Protein AF-A0AAU0MV41-F1 (afdb_monomer_lite)

pLDDT: mean 70.72, std 9.9, range [46.59, 86.69]

Radius of gyration: 27.62 Å; chains: 1; bounding box: 76×23×62 Å

Foldseek 3Di:
DCVPVVVVVVVVVVVVVPDDPPPPPPPPVCPVVVVVVVCCCLPVVVVVVVVVVLVVLVVCQVVPDDDPSPVVSVVVVVVVVVVVCCVVVVVVVVVVVVPDDD

Sequence (102 aa):
MNRAVQFAGAIGLGLLIAGPAHAAGSGMPWEGPLDQILTSIEGPVARIVAVIIITLTGLTLAFGETSGGMRKLIQIVFGLSIAFAATSFFLTFFSFGGGALI

Secondary structure (DSSP, 8-state):
--HHHHHHHHHHHHHHH-----TT----TTHHHHHHHHHHIIIIIHHHHHHHHHHHHHHHHHHS-TTTHHHHHHHHHHHHHHHHHHHHHHHHHHHHTT-S--

Structure (mmCIF, N/CA/C/O backbone):
data_AF-A0AAU0MV41-F1
#
_entry.id   AF-A0AAU0MV41-F1
#
loop_
_atom_site.group_PDB
_atom_site.id
_atom_site.type_symbol
_atom_site.label_atom_id
_atom_site.label_alt_id
_atom_site.label_comp_id
_atom_site.label_asym_id
_atom_site.label_entity_id
_atom_site.label_seq_id
_atom_site.pdbx_PDB_ins_code
_atom_site.Cartn_x
_atom_site.Cartn_y
_atom_site.Cartn_z
_atom_site.occupancy
_atom_site.B_iso_or_equiv
_atom_site.auth_seq_id
_atom_site.auth_comp_id
_atom_site.auth_asym_id
_atom_site.auth_atom_id
_atom_site.pdbx_PDB_model_num
ATOM 1 N N . MET A 1 1 ? 53.213 11.465 -45.317 1.00 55.00 1 MET A N 1
ATOM 2 C CA . MET A 1 1 ? 52.068 10.536 -45.177 1.00 55.00 1 MET A CA 1
ATOM 3 C C . MET A 1 1 ? 52.132 9.831 -43.811 1.00 55.00 1 MET A C 1
ATOM 5 O O . MET A 1 1 ? 52.226 8.622 -43.707 1.00 55.00 1 MET A O 1
ATOM 9 N N . ASN A 1 2 ? 52.417 10.584 -42.751 1.00 56.00 2 ASN A N 1
ATOM 10 C CA . ASN A 1 2 ? 51.461 11.096 -41.756 1.00 56.00 2 ASN A CA 1
ATOM 11 C C . ASN A 1 2 ? 51.056 10.006 -40.753 1.00 56.00 2 ASN A C 1
ATOM 13 O O . ASN A 1 2 ? 49.947 9.492 -40.797 1.00 56.00 2 ASN A O 1
ATOM 17 N N . ARG A 1 3 ? 51.967 9.708 -39.811 1.00 65.62 3 ARG A N 1
ATOM 18 C CA . ARG A 1 3 ? 51.749 8.810 -38.656 1.00 65.62 3 ARG A CA 1
ATOM 19 C C . ARG A 1 3 ? 50.436 9.128 -37.923 1.00 65.62 3 ARG A C 1
ATOM 21 O O . ARG A 1 3 ? 49.754 8.223 -37.469 1.00 65.62 3 ARG A O 1
ATOM 28 N N . ALA A 1 4 ? 50.037 10.402 -37.908 1.00 70.19 4 ALA A N 1
ATOM 29 C CA . ALA A 1 4 ? 48.747 10.867 -37.398 1.00 70.19 4 ALA A CA 1
ATOM 30 C C . ALA A 1 4 ? 47.529 10.201 -38.072 1.00 70.19 4 ALA A C 1
ATOM 32 O O . ALA A 1 4 ? 46.570 9.865 -37.388 1.00 70.19 4 ALA A O 1
ATOM 33 N N . VAL A 1 5 ? 47.575 9.950 -39.385 1.00 76.38 5 VAL A N 1
ATOM 34 C CA . VAL A 1 5 ? 46.487 9.291 -40.132 1.00 76.38 5 VAL A CA 1
ATOM 35 C C . VAL A 1 5 ? 46.400 7.806 -39.772 1.00 76.38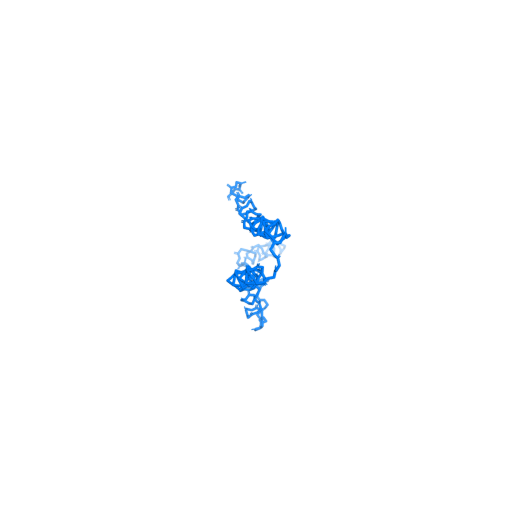 5 VAL A C 1
ATOM 37 O O . VAL A 1 5 ? 45.305 7.264 -39.678 1.00 76.38 5 VAL A O 1
ATOM 40 N N . GLN A 1 6 ? 47.535 7.157 -39.494 1.00 75.38 6 GLN A N 1
ATOM 41 C CA . GLN A 1 6 ? 47.558 5.762 -39.041 1.00 75.38 6 GLN A CA 1
ATOM 42 C C . GLN A 1 6 ? 46.995 5.615 -37.620 1.00 75.38 6 GLN A C 1
ATOM 44 O O . GLN A 1 6 ? 46.202 4.711 -37.373 1.00 75.38 6 GLN A O 1
ATOM 49 N N . PHE A 1 7 ? 47.336 6.531 -36.706 1.00 75.44 7 PHE A N 1
ATOM 50 C CA . PHE A 1 7 ? 46.754 6.550 -35.358 1.00 75.44 7 PHE A CA 1
ATOM 51 C C . PHE A 1 7 ? 45.255 6.866 -35.378 1.00 75.44 7 PHE A C 1
ATOM 53 O O . PHE A 1 7 ? 44.482 6.189 -34.704 1.00 75.44 7 PHE A O 1
ATOM 60 N N . ALA A 1 8 ? 44.830 7.837 -36.191 1.00 77.69 8 ALA A N 1
ATOM 61 C CA . ALA A 1 8 ? 43.415 8.158 -36.361 1.00 77.69 8 ALA A CA 1
ATOM 62 C C . ALA A 1 8 ? 42.627 6.975 -36.949 1.00 77.69 8 ALA A C 1
ATOM 64 O O . ALA A 1 8 ? 41.535 6.668 -36.476 1.00 77.69 8 ALA A O 1
ATOM 65 N N . GLY A 1 9 ? 43.208 6.265 -37.924 1.00 80.12 9 GLY A N 1
ATOM 66 C CA . GLY A 1 9 ? 42.621 5.053 -38.495 1.00 80.12 9 GLY A CA 1
ATOM 67 C C . GLY A 1 9 ? 42.475 3.921 -37.474 1.00 80.12 9 GLY A C 1
ATOM 68 O O . GLY A 1 9 ? 41.427 3.284 -37.420 1.00 80.12 9 GLY A O 1
ATOM 69 N N . ALA A 1 10 ? 43.480 3.705 -36.621 1.00 78.00 10 ALA A N 1
ATOM 70 C CA . ALA A 1 10 ? 43.435 2.677 -35.579 1.00 78.00 10 ALA A CA 1
ATOM 71 C C . ALA A 1 10 ? 42.376 2.969 -34.500 1.00 78.00 10 ALA A C 1
ATOM 73 O O . ALA A 1 10 ? 41.664 2.059 -34.080 1.00 78.00 10 ALA A O 1
ATOM 74 N N . ILE A 1 11 ? 42.230 4.233 -34.088 1.00 80.12 11 ILE A N 1
ATOM 75 C CA . ILE A 1 11 ? 41.196 4.651 -33.128 1.00 80.12 11 ILE A CA 1
ATOM 76 C C . ILE A 1 11 ? 39.802 4.525 -33.751 1.00 80.12 11 ILE A C 1
ATOM 78 O O . ILE A 1 11 ? 38.899 3.977 -33.123 1.00 80.12 11 ILE A O 1
ATOM 82 N N . GLY A 1 12 ? 39.634 4.979 -34.997 1.00 78.50 12 GLY A N 1
ATOM 83 C CA . GLY A 1 12 ? 38.367 4.866 -35.720 1.00 78.50 12 GLY A CA 1
ATOM 84 C C . GLY A 1 12 ? 37.921 3.414 -35.890 1.00 78.50 12 GLY A C 1
ATOM 85 O O . GLY A 1 12 ? 36.760 3.096 -35.653 1.00 78.50 12 GLY A O 1
ATOM 86 N N . LEU A 1 13 ? 38.852 2.511 -36.213 1.00 77.50 13 LEU A N 1
ATOM 87 C CA . LEU A 1 13 ? 38.562 1.081 -36.296 1.00 77.50 13 LEU A CA 1
ATOM 88 C C . LEU A 1 13 ? 38.235 0.485 -34.917 1.00 77.50 13 LEU A C 1
ATOM 90 O O . LEU A 1 13 ? 37.282 -0.277 -34.799 1.00 77.50 13 LEU A O 1
ATOM 94 N N . GLY A 1 14 ? 38.960 0.874 -33.863 1.00 70.94 14 GLY A N 1
ATOM 95 C CA . GLY A 1 14 ? 38.674 0.446 -32.489 1.00 70.94 14 GLY A CA 1
ATOM 96 C C . GLY A 1 14 ? 37.279 0.851 -32.004 1.00 70.94 14 GLY A C 1
ATOM 97 O O . GLY A 1 14 ? 36.625 0.068 -31.323 1.00 70.94 14 GLY A O 1
ATOM 98 N N . LEU A 1 15 ? 36.787 2.024 -32.412 1.00 71.50 15 LEU A N 1
ATOM 99 C CA . LEU A 1 15 ? 35.431 2.490 -32.101 1.00 71.50 15 LEU A CA 1
ATOM 100 C C . LEU A 1 15 ? 34.345 1.736 -32.880 1.00 71.50 15 LEU A C 1
ATOM 102 O O . LEU A 1 15 ? 33.258 1.535 -32.353 1.00 71.50 15 LEU A O 1
ATOM 106 N N . LEU A 1 16 ? 34.634 1.281 -34.102 1.00 73.38 16 LEU A N 1
ATOM 107 C CA . LEU A 1 16 ? 33.700 0.468 -34.892 1.00 73.38 16 LEU A CA 1
ATOM 108 C C . LEU A 1 16 ? 33.584 -0.975 -34.373 1.00 73.38 16 LEU A C 1
ATOM 110 O O . LEU A 1 16 ? 32.579 -1.633 -34.629 1.00 73.38 16 LEU A O 1
ATOM 114 N N . ILE A 1 17 ? 34.596 -1.463 -33.644 1.00 68.69 17 ILE A N 1
ATOM 115 C CA . ILE A 1 17 ? 34.610 -2.794 -33.009 1.00 68.69 17 ILE A CA 1
ATOM 116 C C . ILE A 1 17 ? 34.201 -2.710 -31.524 1.00 68.69 17 ILE A C 1
ATOM 118 O O . ILE A 1 17 ? 33.943 -3.732 -30.886 1.00 68.69 17 ILE A O 1
ATOM 122 N N . ALA A 1 18 ? 34.106 -1.502 -30.960 1.00 62.59 18 ALA A N 1
ATOM 123 C CA . ALA A 1 18 ? 33.584 -1.274 -29.620 1.00 62.59 18 ALA A CA 1
ATOM 124 C C . ALA A 1 18 ? 32.071 -1.544 -29.608 1.00 62.59 18 ALA A C 1
ATOM 126 O O . ALA A 1 18 ? 31.249 -0.652 -29.801 1.00 62.59 18 ALA A O 1
ATOM 127 N N . GLY A 1 19 ? 31.702 -2.809 -29.395 1.00 63.28 19 GLY A N 1
ATOM 128 C CA . GLY A 1 19 ? 30.342 -3.178 -29.021 1.00 63.28 19 GLY A CA 1
ATOM 129 C C . GLY A 1 19 ? 29.918 -2.464 -27.730 1.00 63.28 19 GLY A C 1
ATOM 130 O O . GLY A 1 19 ? 30.772 -1.936 -27.009 1.00 63.28 19 GLY A O 1
ATOM 131 N N . PRO A 1 20 ? 28.612 -2.435 -27.415 1.00 62.16 20 PRO A N 1
ATOM 132 C CA . PRO A 1 20 ? 28.133 -1.818 -26.187 1.00 62.16 20 PRO A CA 1
ATOM 133 C C . PRO A 1 20 ? 28.884 -2.424 -24.999 1.00 62.16 20 PRO A C 1
ATOM 135 O O . PRO A 1 20 ? 28.791 -3.619 -24.726 1.00 62.16 20 PRO A O 1
ATOM 138 N N . ALA A 1 21 ? 29.666 -1.608 -24.295 1.00 54.03 21 ALA A N 1
ATOM 139 C CA . ALA A 1 21 ? 30.174 -1.989 -22.994 1.00 54.03 21 ALA A CA 1
ATOM 140 C C . ALA A 1 21 ? 28.966 -1.985 -22.054 1.00 54.03 21 ALA A C 1
ATOM 142 O O . ALA A 1 21 ? 28.426 -0.923 -21.746 1.00 54.03 21 ALA A O 1
ATOM 143 N N . HIS A 1 22 ? 28.511 -3.169 -21.640 1.00 54.25 22 HIS A N 1
ATOM 144 C CA . HIS A 1 22 ? 27.471 -3.341 -20.626 1.00 54.25 22 HIS A CA 1
ATOM 145 C C . HIS A 1 22 ? 28.001 -2.859 -19.263 1.00 54.25 22 HIS A C 1
ATOM 147 O O . HIS A 1 22 ? 28.271 -3.643 -18.357 1.00 54.25 22 HIS A O 1
ATOM 153 N N . ALA A 1 23 ? 28.172 -1.550 -19.105 1.00 54.78 23 ALA A N 1
ATOM 154 C CA . ALA A 1 23 ? 28.497 -0.901 -17.844 1.00 54.78 23 ALA A CA 1
ATOM 155 C C . ALA A 1 23 ? 27.209 -0.647 -17.042 1.00 54.78 23 ALA A C 1
ATOM 157 O O . ALA A 1 23 ? 26.863 0.487 -16.741 1.00 54.78 23 ALA A O 1
ATOM 158 N N . ALA A 1 24 ? 26.485 -1.732 -16.761 1.00 51.59 24 ALA A N 1
ATOM 159 C CA . ALA A 1 24 ? 25.463 -1.857 -15.714 1.00 51.59 24 ALA A CA 1
ATOM 160 C C . ALA A 1 24 ? 25.147 -3.346 -15.448 1.00 51.59 24 ALA A C 1
ATOM 162 O O . ALA A 1 24 ? 24.019 -3.723 -15.163 1.00 51.59 24 ALA A O 1
ATOM 163 N N . GLY A 1 25 ? 26.144 -4.222 -15.605 1.00 52.56 25 GLY A N 1
ATOM 164 C CA . GLY A 1 25 ? 26.108 -5.602 -15.126 1.00 52.56 25 GLY A CA 1
ATOM 165 C C . GLY A 1 25 ? 26.911 -5.723 -13.835 1.00 52.56 25 GLY A C 1
ATOM 166 O O . GLY A 1 25 ? 27.860 -6.502 -13.781 1.00 52.56 25 GLY A O 1
ATOM 167 N N . SER A 1 26 ? 26.625 -4.910 -12.814 1.00 53.94 26 SER A N 1
ATOM 168 C CA . SER A 1 26 ? 27.254 -5.095 -11.503 1.00 53.94 26 SER A CA 1
ATOM 169 C C . SER A 1 26 ? 26.536 -6.229 -10.790 1.00 53.94 26 SER A C 1
ATOM 171 O O . SER A 1 26 ? 25.673 -5.985 -9.965 1.00 53.94 26 SER A O 1
ATOM 173 N N . GLY A 1 27 ? 26.881 -7.466 -11.160 1.00 56.69 27 GLY A N 1
ATOM 174 C CA . GLY A 1 27 ? 26.350 -8.715 -10.620 1.00 56.69 27 GLY A CA 1
ATOM 175 C C . GLY A 1 27 ? 26.544 -8.854 -9.114 1.00 56.69 27 GLY A C 1
ATOM 176 O O . GLY A 1 27 ? 27.358 -9.643 -8.637 1.00 56.69 27 GLY A O 1
ATOM 177 N N . MET A 1 28 ? 25.774 -8.090 -8.359 1.00 60.56 28 MET A N 1
ATOM 178 C CA . MET A 1 28 ? 25.602 -8.267 -6.941 1.00 60.56 28 MET A CA 1
ATOM 179 C C . MET A 1 28 ? 24.605 -9.418 -6.774 1.00 60.56 28 MET A C 1
ATOM 181 O O . MET A 1 28 ? 23.459 -9.296 -7.202 1.00 60.56 28 MET A O 1
ATOM 185 N N . PRO A 1 29 ? 24.999 -10.561 -6.180 1.00 64.69 29 PRO A N 1
ATOM 186 C CA . PRO A 1 29 ? 24.137 -11.745 -6.093 1.00 64.69 29 PRO A CA 1
ATOM 187 C C . PRO A 1 29 ? 22.846 -11.502 -5.295 1.00 64.69 29 PRO A C 1
ATOM 189 O O . PRO A 1 29 ? 21.936 -12.323 -5.337 1.00 64.69 29 PRO A O 1
ATOM 192 N N . TRP A 1 30 ? 22.764 -10.380 -4.578 1.00 71.44 30 TRP A N 1
ATOM 193 C CA . TRP A 1 30 ? 21.583 -9.905 -3.867 1.00 71.44 30 TRP A CA 1
ATOM 194 C C . TRP A 1 30 ? 20.682 -8.984 -4.696 1.00 71.44 30 TRP A C 1
ATOM 196 O O . TRP A 1 30 ? 19.526 -8.829 -4.335 1.00 71.44 30 TRP A O 1
ATOM 206 N N . GLU A 1 31 ? 21.146 -8.401 -5.799 1.00 68.88 31 GLU A N 1
ATOM 207 C CA . GLU A 1 31 ? 20.361 -7.445 -6.591 1.00 68.88 31 GLU A CA 1
ATOM 208 C C . GLU A 1 31 ? 19.156 -8.129 -7.249 1.00 68.88 31 GLU A C 1
ATOM 210 O O . GLU A 1 31 ? 18.036 -7.659 -7.102 1.00 68.88 31 GLU A O 1
ATOM 215 N N . GLY A 1 32 ? 19.348 -9.317 -7.834 1.00 75.81 32 GLY A N 1
ATOM 216 C CA . GLY A 1 32 ? 18.246 -10.130 -8.367 1.00 75.81 32 GLY A CA 1
ATOM 217 C C . GLY A 1 32 ? 17.203 -10.520 -7.304 1.00 75.81 32 GLY A C 1
ATOM 218 O O . GLY A 1 32 ? 16.012 -10.291 -7.511 1.00 75.81 32 GLY A O 1
ATOM 219 N N . PRO A 1 33 ? 17.611 -11.080 -6.148 1.00 71.56 33 PRO A N 1
ATOM 220 C CA . PRO A 1 33 ? 16.700 -11.343 -5.035 1.00 71.56 33 PRO A CA 1
ATOM 221 C C . PRO A 1 33 ? 15.994 -10.096 -4.486 1.00 71.56 33 PRO A C 1
ATOM 223 O O . PRO A 1 33 ? 14.808 -10.161 -4.171 1.00 71.56 33 PRO A O 1
ATOM 226 N N . LEU A 1 34 ? 16.684 -8.959 -4.374 1.00 73.94 34 LEU A N 1
ATOM 227 C CA . LEU A 1 34 ? 16.089 -7.712 -3.887 1.00 73.94 34 LEU A CA 1
ATOM 228 C C . LEU A 1 34 ? 15.081 -7.133 -4.884 1.00 73.94 34 LEU A C 1
ATOM 230 O O . LEU A 1 34 ? 14.026 -6.669 -4.463 1.00 73.94 34 LEU A O 1
ATOM 234 N N . ASP A 1 35 ? 15.346 -7.232 -6.184 1.00 72.19 35 ASP A N 1
ATOM 235 C CA . ASP A 1 35 ? 14.435 -6.767 -7.232 1.00 72.19 35 ASP A CA 1
ATOM 236 C C . ASP A 1 35 ? 13.167 -7.638 -7.306 1.00 72.19 35 ASP A C 1
ATOM 238 O O . ASP A 1 35 ? 12.047 -7.143 -7.451 1.00 72.19 35 ASP A O 1
ATOM 242 N N . GLN A 1 36 ? 13.302 -8.948 -7.065 1.00 69.94 36 GLN A N 1
ATOM 243 C CA . GLN A 1 36 ? 12.156 -9.848 -6.887 1.00 69.94 36 GLN A CA 1
ATOM 244 C C . GLN A 1 36 ? 11.329 -9.504 -5.643 1.00 69.94 36 GLN A C 1
ATOM 246 O O . GLN A 1 36 ? 10.100 -9.609 -5.680 1.00 69.94 36 GLN A O 1
ATOM 251 N N . ILE A 1 37 ? 11.974 -9.088 -4.549 1.00 72.38 37 ILE A N 1
ATOM 252 C CA . ILE A 1 37 ? 11.287 -8.641 -3.332 1.00 72.38 37 ILE A CA 1
ATOM 253 C C . ILE A 1 37 ? 10.547 -7.329 -3.597 1.00 72.38 37 ILE A C 1
ATOM 255 O O . ILE A 1 37 ? 9.367 -7.243 -3.263 1.00 72.38 37 ILE A O 1
ATOM 259 N N . LEU A 1 38 ? 11.187 -6.351 -4.243 1.00 70.00 38 LEU A N 1
ATOM 260 C CA . LEU A 1 38 ? 10.553 -5.091 -4.637 1.00 70.00 38 LEU A CA 1
ATOM 261 C C . LEU A 1 38 ? 9.344 -5.347 -5.542 1.00 70.00 38 LEU A C 1
ATOM 263 O O . LEU A 1 38 ? 8.236 -4.948 -5.199 1.00 70.00 38 LEU A O 1
ATOM 267 N N . THR A 1 39 ? 9.508 -6.138 -6.604 1.00 69.12 39 THR A N 1
ATOM 268 C CA . THR A 1 39 ? 8.418 -6.483 -7.534 1.00 69.12 39 THR A CA 1
ATOM 269 C C . THR A 1 39 ? 7.291 -7.264 -6.847 1.00 69.12 39 THR A C 1
ATOM 271 O O . THR A 1 39 ? 6.112 -7.096 -7.164 1.00 69.12 39 THR A O 1
ATOM 274 N N . SER A 1 40 ? 7.619 -8.124 -5.878 1.00 68.50 40 SER A N 1
ATOM 275 C CA . SER A 1 40 ? 6.617 -8.889 -5.129 1.00 68.50 40 SER A CA 1
ATOM 276 C C . SER A 1 40 ? 5.831 -8.005 -4.168 1.00 68.50 40 SER A C 1
ATOM 278 O O . SER A 1 40 ? 4.607 -8.138 -4.089 1.00 68.50 40 SER A O 1
ATOM 280 N N . ILE A 1 41 ? 6.522 -7.101 -3.467 1.00 64.69 41 ILE A N 1
ATOM 281 C CA . ILE A 1 41 ? 5.927 -6.116 -2.560 1.00 64.69 41 ILE A CA 1
ATOM 282 C C . ILE A 1 41 ? 5.050 -5.143 -3.344 1.00 64.69 41 ILE A C 1
ATOM 284 O O . ILE A 1 41 ? 3.928 -4.889 -2.920 1.00 64.69 41 ILE A O 1
ATOM 288 N N . GLU A 1 42 ? 5.509 -4.662 -4.497 1.00 64.56 42 GLU A N 1
ATOM 289 C CA . GLU A 1 42 ? 4.754 -3.746 -5.355 1.00 64.56 42 GLU A CA 1
ATOM 290 C C . GLU A 1 42 ? 3.594 -4.437 -6.092 1.00 64.56 42 GLU A C 1
ATOM 292 O O . GLU A 1 42 ? 2.568 -3.812 -6.358 1.00 64.56 42 GLU A O 1
ATOM 297 N N . GLY A 1 43 ? 3.708 -5.735 -6.385 1.00 74.00 43 GLY A N 1
ATOM 298 C CA . GLY A 1 43 ? 2.708 -6.495 -7.133 1.00 74.00 43 GLY A CA 1
ATOM 299 C C . GLY A 1 43 ? 1.831 -7.422 -6.267 1.00 74.00 43 GLY A C 1
ATOM 300 O O . GLY A 1 43 ? 0.896 -6.955 -5.604 1.00 74.00 43 GLY A O 1
ATOM 301 N N . PRO A 1 44 ? 2.028 -8.757 -6.311 1.00 77.44 44 PRO A N 1
ATOM 302 C CA . PRO A 1 44 ? 1.116 -9.727 -5.692 1.00 77.44 44 PRO A CA 1
ATOM 303 C C . PRO A 1 44 ? 0.933 -9.571 -4.177 1.00 77.44 44 PRO A C 1
ATOM 305 O O . PRO A 1 44 ? -0.168 -9.797 -3.670 1.00 77.44 44 PRO A O 1
ATOM 308 N N . VAL A 1 45 ? 1.981 -9.177 -3.447 1.00 82.81 45 VAL A N 1
ATOM 309 C CA . VAL A 1 45 ? 1.946 -9.092 -1.980 1.00 82.81 45 VAL A CA 1
ATOM 310 C C . VAL A 1 45 ? 1.129 -7.885 -1.523 1.00 82.81 45 VAL A C 1
ATOM 312 O O . VAL A 1 45 ? 0.254 -8.059 -0.674 1.00 82.81 45 VAL A O 1
ATOM 315 N N . ALA A 1 46 ? 1.310 -6.698 -2.123 1.00 80.38 46 ALA A N 1
ATOM 316 C CA . ALA A 1 46 ? 0.472 -5.529 -1.824 1.00 80.38 46 ALA A CA 1
ATOM 317 C C . ALA A 1 46 ? -1.021 -5.825 -2.019 1.00 80.38 46 ALA A C 1
ATOM 319 O O . ALA A 1 46 ? -1.849 -5.449 -1.184 1.00 80.38 46 ALA A O 1
ATOM 320 N N . ARG A 1 47 ? -1.371 -6.564 -3.081 1.00 75.25 47 ARG A N 1
ATOM 321 C CA . ARG A 1 47 ? -2.757 -6.974 -3.341 1.00 75.25 47 ARG A CA 1
ATOM 322 C C . ARG A 1 47 ? -3.313 -7.854 -2.220 1.00 75.25 47 ARG A C 1
ATOM 324 O O . ARG A 1 47 ? -4.431 -7.618 -1.766 1.00 75.25 47 ARG A O 1
ATOM 331 N N . ILE A 1 48 ? -2.551 -8.845 -1.759 1.00 82.00 48 ILE A N 1
ATOM 332 C CA . ILE A 1 48 ? -2.981 -9.745 -0.678 1.00 82.00 48 ILE A CA 1
ATOM 333 C C . ILE A 1 48 ? -3.131 -8.975 0.643 1.00 82.00 48 ILE A C 1
ATOM 335 O O . ILE A 1 48 ? -4.139 -9.135 1.331 1.00 82.00 48 ILE A O 1
ATOM 339 N N . VAL A 1 49 ? -2.187 -8.088 0.972 1.00 83.31 49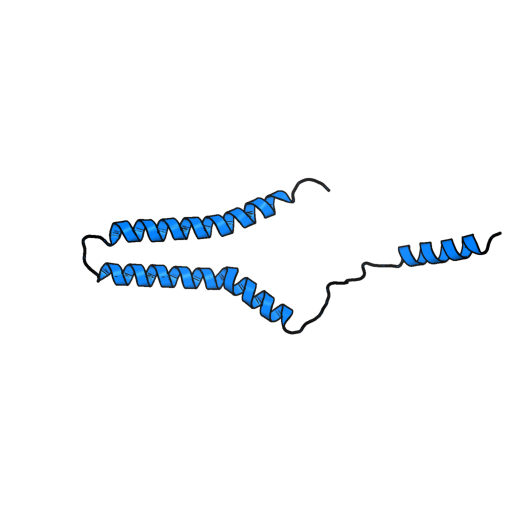 VAL A N 1
ATOM 340 C CA . VAL A 1 49 ? -2.244 -7.257 2.189 1.00 83.31 49 VAL A CA 1
ATOM 341 C C . VAL A 1 49 ? -3.465 -6.331 2.177 1.00 83.31 49 VAL A C 1
ATOM 343 O O . VAL A 1 49 ? -4.166 -6.232 3.186 1.00 83.31 49 VAL A O 1
ATOM 346 N N . ALA A 1 50 ? -3.784 -5.716 1.034 1.00 78.81 50 ALA A N 1
ATOM 347 C CA . ALA A 1 50 ? -4.984 -4.894 0.884 1.00 78.81 50 ALA A CA 1
ATOM 348 C C . ALA A 1 50 ? -6.271 -5.696 1.159 1.00 78.81 50 ALA A C 1
ATOM 350 O O . ALA A 1 50 ? -7.136 -5.240 1.909 1.00 78.81 50 ALA A O 1
ATOM 351 N N . VAL A 1 51 ? -6.377 -6.915 0.619 1.00 84.81 51 VAL A N 1
ATOM 352 C CA . VAL A 1 51 ? -7.531 -7.804 0.852 1.00 84.81 51 VAL A CA 1
ATOM 353 C C . VAL A 1 51 ? -7.655 -8.189 2.331 1.00 84.81 51 VAL A C 1
ATOM 355 O O . VAL A 1 51 ? -8.765 -8.186 2.871 1.00 84.81 51 VAL A O 1
ATOM 358 N N . ILE A 1 52 ? -6.537 -8.461 3.014 1.00 86.69 52 ILE A N 1
ATOM 359 C CA . ILE A 1 52 ? -6.524 -8.771 4.453 1.00 86.69 52 ILE A CA 1
ATOM 360 C C . ILE A 1 52 ? -7.049 -7.585 5.271 1.00 86.69 52 ILE A C 1
ATOM 362 O O . ILE A 1 52 ? -7.942 -7.769 6.098 1.00 86.69 52 ILE A O 1
ATOM 366 N N . ILE A 1 53 ? -6.552 -6.368 5.021 1.00 85.00 53 ILE A N 1
ATOM 367 C CA . ILE A 1 53 ? -6.979 -5.160 5.746 1.00 85.00 53 ILE A CA 1
ATOM 368 C C . ILE A 1 53 ? -8.479 -4.912 5.553 1.00 85.00 53 ILE A C 1
ATOM 370 O O . ILE A 1 53 ? -9.187 -4.663 6.531 1.00 85.00 53 ILE A O 1
ATOM 374 N N . ILE A 1 54 ? -8.983 -5.022 4.320 1.00 82.44 54 ILE A N 1
ATOM 375 C CA . ILE A 1 54 ? -10.414 -4.858 4.022 1.00 82.44 54 ILE A CA 1
ATOM 376 C C . ILE A 1 54 ? -11.244 -5.908 4.767 1.00 82.44 54 ILE A C 1
ATOM 378 O O . ILE A 1 54 ? -12.256 -5.566 5.376 1.00 82.44 54 ILE A O 1
ATOM 382 N N . THR A 1 55 ? -10.802 -7.166 4.768 1.00 85.38 55 THR A N 1
ATOM 383 C CA . THR A 1 55 ? -11.514 -8.267 5.434 1.00 85.38 55 THR A CA 1
ATOM 384 C C . THR A 1 55 ? -11.565 -8.066 6.947 1.00 85.38 55 THR A C 1
ATOM 386 O O . THR A 1 55 ? -12.632 -8.177 7.548 1.00 85.38 55 THR A O 1
ATOM 389 N N . LEU A 1 56 ? -10.437 -7.704 7.568 1.00 85.62 56 LEU A N 1
ATOM 390 C CA . LEU A 1 56 ? -10.366 -7.421 9.003 1.00 85.62 56 LEU A CA 1
ATOM 391 C C . LEU A 1 56 ? -11.211 -6.207 9.384 1.00 85.62 56 LEU A C 1
ATOM 393 O O . LEU A 1 56 ? -11.915 -6.259 10.390 1.00 85.62 56 LEU A O 1
ATOM 397 N N . THR A 1 57 ? -11.186 -5.148 8.571 1.00 80.25 57 THR A N 1
ATOM 398 C CA . THR A 1 57 ? -12.017 -3.949 8.773 1.00 80.25 57 THR A CA 1
ATOM 399 C C . THR A 1 57 ? -13.507 -4.284 8.628 1.00 80.25 57 THR A C 1
ATOM 401 O O . THR A 1 57 ? -14.323 -3.847 9.434 1.00 80.25 57 THR A O 1
ATOM 404 N N . GLY A 1 58 ? -13.877 -5.111 7.645 1.00 76.88 58 GLY A N 1
ATOM 405 C CA . GLY A 1 58 ? -15.248 -5.592 7.460 1.00 76.88 58 GLY A CA 1
ATOM 406 C C . GLY A 1 58 ? -15.739 -6.446 8.631 1.00 76.88 58 GLY A C 1
ATOM 407 O O . GLY A 1 58 ? -16.849 -6.239 9.111 1.00 76.88 58 GLY A O 1
ATOM 408 N N . LEU A 1 59 ? -14.896 -7.344 9.151 1.00 83.06 59 LEU A N 1
ATOM 409 C CA . LEU A 1 59 ? -15.194 -8.158 10.336 1.00 83.06 59 LEU A CA 1
ATOM 410 C C . LEU A 1 59 ? -15.323 -7.311 11.605 1.00 83.06 59 LEU A C 1
ATOM 412 O O . LEU A 1 59 ? -16.290 -7.461 12.347 1.00 83.06 59 LEU A O 1
ATOM 416 N N . THR A 1 60 ? -14.383 -6.395 11.849 1.00 76.50 60 THR A N 1
ATOM 417 C CA . THR A 1 60 ? -14.444 -5.512 13.028 1.00 76.50 60 THR A CA 1
ATOM 418 C C . THR A 1 60 ? -15.679 -4.625 13.018 1.00 76.50 60 THR A C 1
ATOM 420 O O . THR A 1 60 ? -16.205 -4.327 14.082 1.00 76.50 60 THR A O 1
ATOM 423 N N . LEU A 1 61 ? -16.191 -4.252 11.847 1.00 70.62 61 LEU A N 1
ATOM 424 C CA . LEU A 1 61 ? -17.398 -3.434 11.732 1.00 70.62 61 LEU A CA 1
ATOM 425 C C . LEU A 1 61 ? -18.691 -4.240 11.661 1.00 70.62 61 LEU A C 1
ATOM 427 O O . LEU A 1 61 ? -19.740 -3.721 12.026 1.00 70.62 61 LEU A O 1
ATOM 431 N N . ALA A 1 62 ? -18.621 -5.513 11.272 1.00 71.44 62 ALA A N 1
ATOM 432 C CA . ALA A 1 62 ? -19.735 -6.441 11.428 1.00 71.44 62 ALA A CA 1
ATOM 433 C C . ALA A 1 62 ? -20.067 -6.694 12.911 1.00 71.44 62 ALA A C 1
ATOM 435 O O . ALA A 1 62 ? -21.227 -6.927 13.241 1.00 71.44 62 ALA A O 1
ATOM 436 N N . PHE A 1 63 ? -19.070 -6.618 13.802 1.00 70.94 63 PHE A N 1
ATOM 437 C CA . PHE A 1 63 ? -19.238 -6.866 15.241 1.00 70.94 63 PHE A CA 1
ATOM 438 C C . PHE A 1 63 ? -19.108 -5.614 16.133 1.00 70.94 63 PHE A C 1
ATOM 440 O O . PHE A 1 63 ? -19.489 -5.661 17.301 1.00 70.94 63 PHE A O 1
ATOM 447 N N . GLY A 1 64 ? -18.585 -4.499 15.616 1.00 68.00 64 GLY A N 1
ATOM 448 C CA . GLY A 1 64 ? -18.341 -3.257 16.354 1.00 68.00 64 GLY A CA 1
ATOM 449 C C . GLY A 1 64 ? -19.374 -2.169 16.053 1.00 68.00 64 GLY A C 1
ATOM 450 O O . GLY A 1 64 ? -19.214 -1.433 15.091 1.00 68.00 64 GLY A O 1
ATOM 451 N N . GLU A 1 65 ? -20.401 -2.086 16.903 1.00 65.00 65 GLU A N 1
ATOM 452 C CA . GLU A 1 65 ? -21.341 -0.969 17.137 1.00 65.00 65 GLU A CA 1
ATOM 453 C C . GLU A 1 65 ? -21.916 -0.201 15.914 1.00 65.00 65 GLU A C 1
ATOM 455 O O . GLU A 1 65 ? -21.271 0.555 15.185 1.00 65.00 65 GLU A O 1
ATOM 460 N N . THR A 1 66 ? -23.226 -0.372 15.738 1.00 62.62 66 THR A N 1
ATOM 461 C CA . THR A 1 66 ? -24.006 -0.193 14.507 1.00 62.62 66 THR A CA 1
ATOM 462 C C . THR A 1 66 ? -24.402 1.248 14.136 1.00 62.62 66 THR A C 1
ATOM 464 O O . THR A 1 66 ? -25.352 1.419 13.377 1.00 62.62 66 THR A O 1
ATOM 467 N N . SER A 1 67 ? -23.734 2.313 14.597 1.00 56.22 67 SER A N 1
ATOM 468 C CA . SER A 1 67 ? -24.189 3.686 14.263 1.00 56.22 67 SER A CA 1
ATOM 469 C C . SER A 1 67 ? -23.245 4.510 13.371 1.00 56.22 67 SER A C 1
ATOM 471 O O . SER A 1 67 ? -23.714 5.346 12.594 1.00 56.22 67 SER A O 1
ATOM 473 N N . GLY A 1 68 ? -21.931 4.245 13.388 1.00 70.62 68 GLY A N 1
ATOM 474 C CA . GLY A 1 68 ? -20.933 5.059 12.663 1.00 70.62 68 GLY A CA 1
ATOM 475 C C . GLY A 1 68 ? -20.083 4.332 11.611 1.00 70.62 68 GLY A C 1
ATOM 476 O O . GLY A 1 68 ? -19.488 4.982 10.745 1.00 70.62 68 GLY A O 1
ATOM 477 N N . GLY A 1 69 ? -20.028 2.996 11.649 1.00 74.44 69 GLY A N 1
ATOM 478 C CA . GLY A 1 69 ? -19.067 2.187 10.885 1.00 74.44 69 GLY A CA 1
ATOM 479 C C . GLY A 1 69 ? -19.199 2.265 9.359 1.00 74.44 69 GLY A C 1
ATOM 480 O O . GLY A 1 69 ? -18.197 2.378 8.655 1.00 74.44 69 GLY A O 1
ATOM 481 N N . MET A 1 70 ? -20.428 2.281 8.831 1.00 69.50 70 MET A N 1
ATOM 482 C CA . MET A 1 70 ? -20.684 2.224 7.382 1.00 69.50 70 MET A CA 1
ATOM 483 C C . MET A 1 70 ? -20.109 3.431 6.624 1.00 69.50 70 MET A C 1
ATOM 485 O O . MET A 1 70 ? -19.523 3.284 5.553 1.00 69.50 70 MET A O 1
ATOM 489 N N . ARG A 1 71 ? -20.225 4.638 7.193 1.00 76.44 71 ARG A N 1
ATOM 490 C CA . ARG A 1 71 ? -19.687 5.862 6.573 1.00 76.44 71 ARG A CA 1
ATOM 491 C C . ARG A 1 71 ? -18.160 5.839 6.519 1.00 76.44 71 ARG A C 1
ATOM 493 O O . ARG A 1 71 ? -17.577 6.273 5.528 1.00 76.44 71 ARG A O 1
ATOM 500 N N . LYS A 1 72 ? -17.524 5.288 7.556 1.00 74.00 72 LYS A N 1
ATOM 501 C CA . LYS A 1 72 ? -16.065 5.169 7.645 1.00 74.00 72 LYS A CA 1
ATOM 502 C C . LYS A 1 72 ? -15.530 4.062 6.729 1.00 74.00 72 LYS A C 1
ATOM 504 O O . LYS A 1 72 ? -14.507 4.269 6.087 1.00 74.00 72 LYS A O 1
ATOM 509 N N . LEU A 1 73 ? -16.263 2.955 6.567 1.00 74.88 73 LEU A N 1
ATOM 510 C CA . LEU A 1 73 ? -15.951 1.905 5.584 1.00 74.88 73 LEU A CA 1
ATOM 511 C C . LEU A 1 73 ? -15.938 2.414 4.161 1.00 74.88 73 LEU A C 1
ATOM 513 O O . LEU A 1 73 ? -14.977 2.165 3.441 1.00 74.88 73 LEU A O 1
ATOM 517 N N . ILE A 1 74 ? -16.994 3.124 3.766 1.00 81.56 74 ILE A N 1
ATOM 518 C CA . ILE A 1 74 ? -17.108 3.643 2.404 1.00 81.56 74 ILE A CA 1
ATOM 519 C C . ILE A 1 74 ? -15.918 4.559 2.106 1.00 81.56 74 ILE A C 1
ATOM 521 O O . ILE A 1 74 ? -15.296 4.416 1.061 1.00 81.56 74 ILE A O 1
ATOM 525 N N . GLN A 1 75 ? -15.538 5.436 3.040 1.00 82.81 75 GLN A N 1
ATOM 526 C CA . GLN A 1 75 ? -14.379 6.317 2.867 1.00 82.81 75 GLN A CA 1
ATOM 527 C C . GLN A 1 7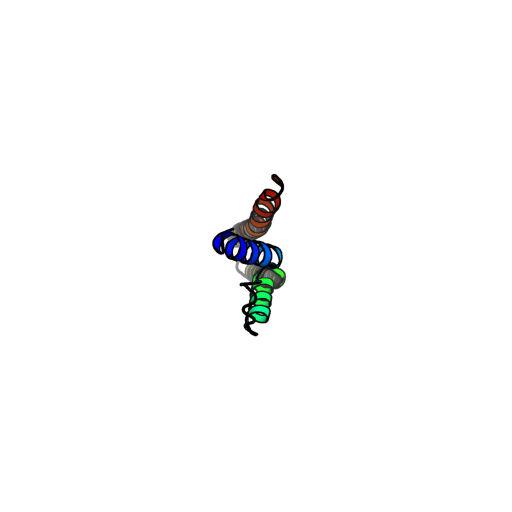5 ? -13.051 5.553 2.781 1.00 82.81 75 GLN A C 1
ATOM 529 O O . GLN A 1 75 ? -12.227 5.876 1.928 1.00 82.81 75 GLN A O 1
ATOM 534 N N . ILE A 1 76 ? -12.850 4.528 3.614 1.00 82.75 76 ILE A N 1
ATOM 535 C CA . ILE A 1 76 ? -11.630 3.708 3.590 1.00 82.75 76 ILE A CA 1
ATOM 536 C C . ILE A 1 76 ? -11.534 2.921 2.277 1.00 82.75 76 ILE A C 1
ATOM 538 O O . ILE A 1 76 ? -10.509 2.984 1.604 1.00 82.75 76 ILE A O 1
ATOM 542 N N . VAL A 1 77 ? -12.600 2.222 1.874 1.00 81.31 77 VAL A N 1
ATOM 543 C CA . VAL A 1 77 ? -12.626 1.417 0.640 1.00 81.31 77 VAL A CA 1
ATOM 544 C C . VAL A 1 77 ? -12.465 2.303 -0.595 1.00 81.31 77 VAL A C 1
ATOM 546 O O . VAL A 1 77 ? -11.709 1.958 -1.504 1.00 81.31 77 VAL A O 1
ATOM 549 N N . PHE A 1 78 ? -13.125 3.463 -0.622 1.00 84.00 78 PHE A N 1
ATOM 550 C CA . PHE A 1 78 ? -13.027 4.407 -1.734 1.00 84.00 78 PHE A CA 1
ATOM 551 C C . PHE A 1 78 ? -11.628 5.032 -1.828 1.00 84.00 78 PHE A C 1
ATOM 553 O O . PHE A 1 78 ? -11.044 5.059 -2.910 1.00 84.00 78 PHE A O 1
ATOM 560 N N . GLY A 1 79 ? -11.038 5.446 -0.699 1.00 83.00 79 GLY A N 1
ATOM 561 C CA . GLY A 1 79 ? -9.671 5.971 -0.652 1.00 83.00 79 GLY A CA 1
ATOM 562 C C . GLY A 1 79 ? -8.617 4.939 -1.062 1.00 83.00 79 GLY A C 1
ATOM 563 O O . GLY A 1 79 ? -7.725 5.252 -1.849 1.00 83.00 79 GLY A O 1
ATOM 564 N N . LEU A 1 80 ? -8.754 3.690 -0.602 1.00 84.06 80 LEU A N 1
ATOM 565 C CA . LEU A 1 80 ? -7.841 2.602 -0.967 1.00 84.06 80 LEU A CA 1
ATOM 566 C C . LEU A 1 80 ? -7.948 2.244 -2.459 1.00 84.06 80 LEU A C 1
ATOM 568 O O . LEU A 1 80 ? -6.933 2.029 -3.119 1.00 84.06 80 LEU A O 1
ATOM 572 N N . SER A 1 81 ? -9.168 2.236 -3.007 1.00 81.25 81 SER A N 1
ATOM 573 C CA . SER A 1 81 ? -9.405 1.979 -4.433 1.00 81.25 81 SER A CA 1
ATOM 574 C C . SER A 1 81 ? -8.792 3.069 -5.312 1.00 81.25 81 SER A C 1
ATOM 576 O O . SER A 1 81 ? -8.185 2.752 -6.330 1.00 81.25 81 SER A O 1
ATOM 578 N N . ILE A 1 82 ? -8.892 4.340 -4.904 1.00 84.81 82 ILE A N 1
ATOM 579 C CA . ILE A 1 82 ? -8.256 5.461 -5.610 1.00 84.81 82 ILE A CA 1
ATOM 580 C C . ILE A 1 82 ? -6.734 5.360 -5.535 1.00 84.81 82 ILE A C 1
ATOM 582 O O . ILE A 1 82 ? -6.082 5.546 -6.556 1.00 84.81 82 ILE A O 1
ATOM 586 N N . ALA A 1 83 ? -6.160 5.037 -4.375 1.00 81.12 83 ALA A N 1
ATOM 587 C CA . ALA A 1 83 ? -4.713 4.876 -4.240 1.00 81.12 83 ALA A CA 1
ATOM 588 C C . ALA A 1 83 ? -4.181 3.767 -5.166 1.00 81.12 83 ALA A C 1
ATOM 590 O O . ALA A 1 83 ? -3.227 3.985 -5.907 1.00 81.12 83 ALA A O 1
ATOM 591 N N . PHE A 1 84 ? -4.849 2.611 -5.199 1.00 73.62 84 PHE A N 1
ATOM 592 C CA . PHE A 1 84 ? -4.461 1.495 -6.063 1.00 73.62 84 PHE A CA 1
ATOM 593 C C . PHE A 1 84 ? -4.675 1.791 -7.555 1.00 73.62 84 PHE A C 1
ATOM 595 O O . PHE A 1 84 ? -3.819 1.484 -8.393 1.00 73.62 84 PHE A O 1
ATOM 602 N N . ALA A 1 85 ? -5.808 2.416 -7.895 1.00 77.31 85 ALA A N 1
ATOM 603 C CA . ALA A 1 85 ? -6.084 2.863 -9.252 1.00 77.31 85 ALA A C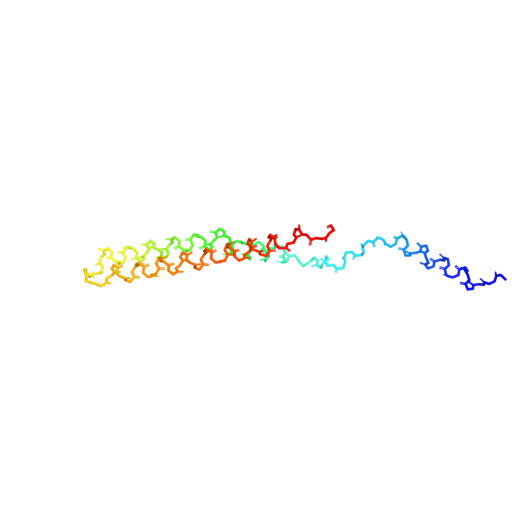A 1
ATOM 604 C C . ALA A 1 85 ? -5.053 3.900 -9.701 1.00 77.31 85 ALA A C 1
ATOM 606 O O . ALA A 1 85 ? -4.576 3.796 -10.819 1.00 77.31 85 ALA A O 1
ATOM 607 N N . ALA A 1 86 ? -4.648 4.834 -8.837 1.00 78.00 86 ALA A N 1
ATOM 608 C CA . ALA A 1 86 ? -3.616 5.820 -9.128 1.00 78.00 86 ALA A CA 1
ATOM 609 C C . ALA A 1 86 ? -2.255 5.164 -9.361 1.00 78.00 86 ALA A C 1
ATOM 611 O O . ALA A 1 86 ? -1.623 5.491 -10.353 1.00 78.00 86 ALA A O 1
ATOM 612 N N . THR A 1 87 ? -1.821 4.201 -8.543 1.00 72.88 87 THR A N 1
ATOM 613 C CA . THR A 1 87 ? -0.566 3.470 -8.798 1.00 72.88 87 THR A CA 1
ATOM 614 C C . THR A 1 87 ? -0.603 2.751 -10.150 1.00 72.88 87 THR A C 1
ATOM 616 O O . THR A 1 87 ? 0.342 2.839 -10.928 1.00 72.88 87 THR A O 1
ATOM 619 N N . SER A 1 88 ? -1.726 2.114 -10.486 1.00 66.12 88 SER A N 1
ATOM 620 C CA . SER A 1 88 ? -1.883 1.368 -11.745 1.00 66.12 88 SER A CA 1
ATOM 621 C C . SER A 1 88 ? -2.021 2.289 -12.970 1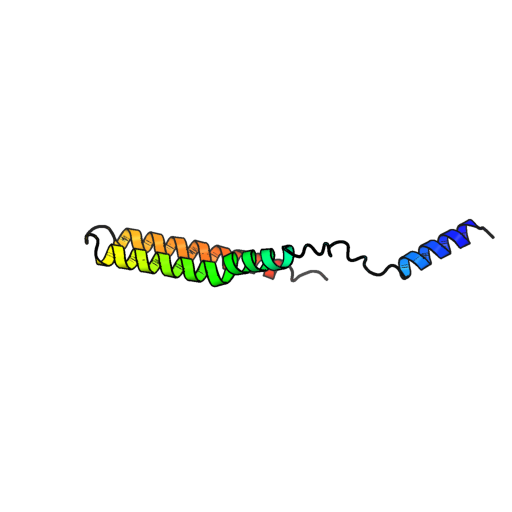.00 66.12 88 SER A C 1
ATOM 623 O O . SER A 1 88 ? -1.447 2.037 -14.028 1.00 66.12 88 SER A O 1
ATOM 625 N N . PHE A 1 89 ? -2.762 3.385 -12.827 1.00 62.47 89 PHE A N 1
ATOM 626 C CA . PHE A 1 89 ? -3.006 4.391 -13.859 1.00 62.47 89 PHE A CA 1
ATOM 627 C C . PHE A 1 89 ? -1.779 5.271 -14.099 1.00 62.47 89 PHE A C 1
ATOM 629 O O . PHE A 1 89 ? -1.454 5.540 -15.248 1.00 62.47 89 PHE A O 1
ATOM 636 N N . PHE A 1 90 ? -1.059 5.670 -13.047 1.00 61.56 90 PHE A N 1
ATOM 637 C CA . PHE A 1 90 ? 0.177 6.453 -13.130 1.00 61.56 90 PHE A CA 1
ATOM 638 C C . PHE A 1 90 ? 1.244 5.699 -13.923 1.00 61.56 90 PHE A C 1
ATOM 640 O O . PHE A 1 90 ? 1.783 6.234 -14.888 1.00 61.56 90 PHE A O 1
ATOM 647 N N . LEU A 1 91 ? 1.473 4.423 -13.602 1.00 63.72 91 LEU A N 1
ATOM 648 C CA . LEU A 1 91 ? 2.400 3.580 -14.362 1.00 63.72 91 LEU A CA 1
ATOM 649 C C . LEU A 1 91 ? 1.954 3.414 -15.823 1.00 63.72 91 LEU A C 1
ATOM 651 O O . LEU A 1 91 ? 2.778 3.493 -16.730 1.00 63.72 91 LEU A O 1
ATOM 655 N N . THR A 1 92 ? 0.648 3.268 -16.069 1.00 59.75 92 THR A N 1
ATOM 656 C CA . THR A 1 92 ? 0.101 3.128 -17.429 1.00 59.75 92 THR A CA 1
ATOM 657 C C . THR A 1 92 ? 0.208 4.429 -18.241 1.00 59.75 92 THR A C 1
ATOM 659 O O . THR A 1 92 ? 0.517 4.373 -19.425 1.00 59.75 92 THR A O 1
ATOM 662 N N . PHE A 1 93 ? 0.034 5.608 -17.632 1.00 59.03 93 PHE A N 1
ATOM 663 C CA . PHE A 1 93 ? 0.144 6.907 -18.315 1.00 59.03 93 PHE A CA 1
ATOM 664 C C . PHE A 1 93 ? 1.579 7.250 -18.732 1.00 59.03 93 PHE A C 1
ATOM 666 O O . PHE A 1 93 ? 1.784 7.755 -19.834 1.00 59.03 93 PHE A O 1
ATOM 673 N N . PHE A 1 94 ? 2.579 6.931 -17.906 1.00 59.25 94 PHE A N 1
ATOM 674 C CA . PHE A 1 94 ? 3.989 7.087 -18.288 1.00 59.25 94 PHE A CA 1
ATOM 675 C C . PHE A 1 94 ? 4.481 5.955 -19.201 1.00 59.25 94 PHE A C 1
ATOM 677 O O . PHE A 1 94 ? 5.316 6.200 -20.067 1.00 59.25 94 PHE A O 1
ATOM 684 N N . SER A 1 95 ? 3.911 4.749 -19.096 1.00 58.34 95 SER A N 1
ATOM 685 C CA . SER A 1 95 ? 4.174 3.656 -20.043 1.00 58.34 95 SER A CA 1
ATOM 686 C C . SER A 1 95 ? 3.605 3.939 -21.443 1.00 58.34 95 SER A C 1
ATOM 688 O O . SER A 1 95 ? 4.247 3.588 -22.429 1.00 58.34 95 SER A O 1
ATOM 690 N N . PHE A 1 96 ? 2.463 4.628 -21.557 1.00 56.59 96 PHE A N 1
ATOM 691 C CA . PHE A 1 96 ? 1.900 5.076 -22.842 1.00 56.59 96 PHE A CA 1
ATOM 692 C C . PHE A 1 96 ? 2.567 6.348 -23.407 1.00 56.59 96 PHE A C 1
ATOM 694 O O . PHE A 1 96 ? 2.394 6.656 -24.585 1.00 56.59 96 PHE A O 1
ATOM 701 N N . GLY A 1 97 ? 3.367 7.067 -22.610 1.00 54.94 97 GLY A N 1
ATOM 702 C CA . GLY A 1 97 ? 4.098 8.275 -23.018 1.00 54.94 97 GLY A CA 1
ATOM 703 C C . GLY A 1 97 ? 5.432 8.036 -23.741 1.00 54.94 97 GLY A C 1
ATOM 704 O O . GLY A 1 97 ? 6.074 9.001 -24.142 1.00 54.94 97 GLY A O 1
ATOM 705 N N . GLY A 1 98 ? 5.853 6.780 -23.928 1.00 55.59 98 GLY A N 1
ATOM 706 C CA . GLY A 1 98 ? 7.059 6.405 -24.687 1.00 55.59 98 GLY A CA 1
ATOM 707 C C . GLY A 1 98 ? 6.802 6.017 -26.151 1.00 55.59 98 GLY A C 1
ATOM 708 O O . GLY A 1 98 ? 7.674 5.433 -26.782 1.00 55.59 98 GLY A O 1
ATOM 709 N N . GLY A 1 99 ? 5.599 6.274 -26.679 1.00 62.91 99 GLY A N 1
ATOM 710 C CA .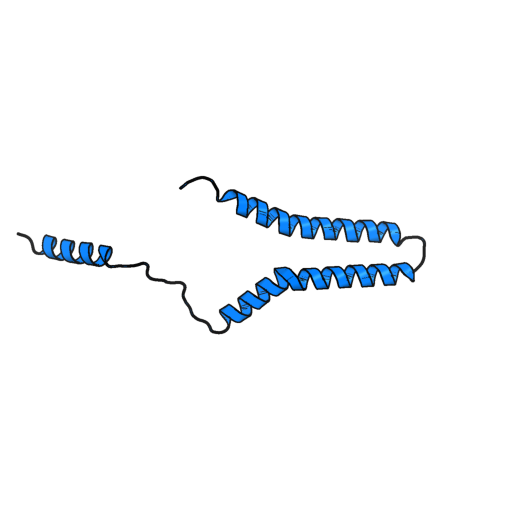 GLY A 1 99 ? 5.126 5.760 -27.974 1.00 62.91 99 GLY A CA 1
ATOM 711 C C . GLY A 1 99 ? 5.148 6.738 -29.153 1.00 62.91 99 GLY A C 1
ATOM 712 O O . GLY A 1 99 ? 4.447 6.499 -30.134 1.00 62.91 99 GLY A O 1
ATOM 713 N N . ALA A 1 100 ? 5.896 7.841 -29.080 1.00 65.06 100 ALA A N 1
ATOM 714 C CA . ALA A 1 100 ? 6.134 8.711 -30.232 1.00 65.06 100 ALA A CA 1
ATOM 715 C C . ALA A 1 100 ? 7.472 9.450 -30.096 1.00 65.06 100 ALA A C 1
ATOM 717 O O . ALA A 1 100 ? 7.530 10.523 -29.499 1.00 65.06 100 ALA A O 1
ATOM 718 N N . LEU A 1 101 ? 8.534 8.850 -30.640 1.00 46.59 101 LEU A N 1
ATOM 719 C CA . LEU A 1 101 ? 9.473 9.407 -31.627 1.00 46.59 101 LEU A CA 1
ATOM 720 C C . LEU A 1 101 ? 10.714 8.487 -31.670 1.00 46.59 101 LEU A C 1
ATOM 722 O O . LEU A 1 101 ? 11.493 8.466 -30.719 1.00 46.59 101 LEU A O 1
ATOM 726 N N . ILE A 1 102 ? 10.878 7.827 -32.831 1.00 53.00 102 ILE A N 1
ATOM 727 C CA . ILE A 1 102 ? 11.880 6.817 -33.260 1.00 53.00 102 ILE A CA 1
ATOM 728 C C . ILE A 1 102 ? 11.491 5.367 -32.955 1.00 53.00 102 ILE A C 1
ATOM 730 O O . ILE A 1 102 ? 11.442 4.980 -31.771 1.00 53.00 102 ILE A O 1
#